Protein AF-A0A915YDK4-F1 (afdb_monomer_lite)

Structure (mmCIF, N/CA/C/O backbone):
data_AF-A0A915YDK4-F1
#
_entry.id   AF-A0A915YDK4-F1
#
loop_
_atom_site.group_PDB
_atom_site.id
_atom_site.type_symbol
_atom_site.label_atom_id
_atom_site.label_alt_id
_atom_site.label_comp_id
_atom_site.label_asym_id
_atom_site.label_entity_id
_atom_site.label_seq_id
_atom_site.pdbx_PDB_ins_code
_atom_site.Cartn_x
_atom_site.Cartn_y
_atom_site.Cartn_z
_atom_site.occupancy
_atom_site.B_iso_or_equiv
_atom_site.auth_seq_id
_atom_site.auth_comp_id
_atom_site.auth_asym_id
_atom_site.auth_atom_id
_atom_site.pdbx_PDB_model_num
ATOM 1 N N . MET A 1 1 ? 10.336 -5.669 18.346 1.00 62.88 1 MET A N 1
ATOM 2 C CA . MET A 1 1 ? 10.516 -4.337 17.715 1.00 62.88 1 MET A CA 1
ATOM 3 C C . MET A 1 1 ? 9.337 -3.957 16.816 1.00 62.88 1 MET A C 1
ATOM 5 O O . MET A 1 1 ? 8.748 -2.914 17.058 1.00 62.88 1 MET A O 1
ATOM 9 N N . GLN A 1 2 ? 8.933 -4.799 15.852 1.00 72.88 2 GLN A N 1
ATOM 10 C CA . GLN A 1 2 ? 7.773 -4.526 14.979 1.00 72.88 2 GLN A CA 1
ATOM 11 C C . GLN A 1 2 ? 6.449 -4.339 15.743 1.00 72.88 2 GLN A C 1
ATOM 13 O O . GLN A 1 2 ? 5.711 -3.407 15.449 1.00 72.88 2 GLN A O 1
ATOM 18 N N . GLN A 1 3 ? 6.191 -5.138 16.784 1.00 81.44 3 GLN A N 1
ATOM 19 C CA . GLN A 1 3 ? 4.951 -5.044 17.568 1.00 81.44 3 GLN A CA 1
ATOM 20 C C . GLN A 1 3 ? 4.758 -3.677 18.251 1.00 81.44 3 GLN A C 1
ATOM 22 O O . GLN A 1 3 ? 3.664 -3.130 18.229 1.00 81.44 3 GLN A O 1
ATOM 27 N N . ILE A 1 4 ? 5.835 -3.065 18.764 1.00 93.88 4 ILE A N 1
ATOM 28 C CA . ILE A 1 4 ? 5.785 -1.719 19.367 1.00 93.88 4 ILE A CA 1
ATOM 29 C C . ILE A 1 4 ? 5.396 -0.666 18.320 1.00 93.88 4 ILE A C 1
ATOM 31 O O . ILE A 1 4 ? 4.646 0.262 18.609 1.00 93.88 4 ILE A O 1
ATOM 35 N N . ILE A 1 5 ? 5.912 -0.795 17.095 1.00 96.06 5 ILE A N 1
ATOM 36 C CA . ILE A 1 5 ? 5.590 0.121 15.995 1.00 96.06 5 ILE A CA 1
ATOM 37 C C . ILE A 1 5 ? 4.127 -0.044 15.577 1.00 96.06 5 ILE A C 1
ATOM 39 O O . ILE A 1 5 ? 3.436 0.953 15.384 1.00 96.06 5 ILE A O 1
ATOM 43 N N . PHE A 1 6 ? 3.645 -1.280 15.470 1.00 97.25 6 PHE A N 1
ATOM 44 C CA . PHE A 1 6 ? 2.263 -1.560 15.093 1.00 97.25 6 PHE A CA 1
ATOM 45 C C . PHE A 1 6 ? 1.256 -1.035 16.118 1.00 97.25 6 PHE A C 1
ATOM 47 O O . PHE A 1 6 ? 0.270 -0.417 15.719 1.00 97.25 6 PHE A O 1
ATOM 54 N N . GLU A 1 7 ? 1.542 -1.165 17.415 1.00 97.62 7 GLU A N 1
ATOM 55 C CA . GLU A 1 7 ? 0.707 -0.559 18.459 1.00 97.62 7 GLU A CA 1
ATOM 56 C C . GLU A 1 7 ? 0.661 0.967 18.345 1.00 97.62 7 GLU A C 1
ATOM 58 O O . GLU A 1 7 ? -0.420 1.548 18.297 1.00 97.62 7 GLU A O 1
ATOM 63 N N . LYS A 1 8 ? 1.815 1.627 18.178 1.00 97.19 8 LYS A N 1
ATOM 64 C CA . LYS A 1 8 ? 1.861 3.089 17.987 1.00 97.19 8 LYS A CA 1
ATOM 65 C C . LYS A 1 8 ? 1.059 3.547 16.768 1.00 97.19 8 LYS A C 1
ATOM 67 O O . LYS A 1 8 ? 0.397 4.585 16.803 1.00 97.19 8 LYS A O 1
ATOM 72 N N . ILE A 1 9 ? 1.121 2.788 15.674 1.00 97.19 9 ILE A N 1
ATOM 73 C CA . ILE A 1 9 ? 0.335 3.070 14.470 1.00 97.19 9 ILE A CA 1
ATOM 74 C C . ILE A 1 9 ? -1.159 2.895 14.767 1.00 97.19 9 ILE A C 1
ATOM 76 O O . ILE A 1 9 ? -1.941 3.787 14.438 1.00 97.19 9 ILE A O 1
ATOM 80 N N . ARG A 1 10 ? -1.556 1.802 15.431 1.00 96.88 10 ARG A N 1
ATOM 81 C CA . ARG A 1 10 ? -2.948 1.535 15.824 1.00 96.88 10 ARG A CA 1
ATOM 82 C C . ARG A 1 10 ? -3.516 2.650 16.698 1.00 96.88 10 ARG A C 1
ATOM 84 O O . ARG A 1 10 ? -4.581 3.177 16.388 1.00 96.88 10 ARG A O 1
ATOM 91 N N . GLU A 1 11 ? -2.792 3.068 17.732 1.00 96.62 11 GLU A N 1
ATOM 92 C CA . GLU A 1 11 ? -3.189 4.180 18.605 1.00 96.62 11 GLU A CA 1
ATOM 93 C C . GLU A 1 11 ? -3.438 5.464 17.805 1.00 96.62 11 GLU A C 1
ATOM 95 O O . GLU A 1 11 ? -4.447 6.155 18.000 1.00 96.62 11 GLU A O 1
ATOM 100 N N . ARG A 1 12 ? -2.553 5.767 16.846 1.00 96.56 12 ARG A N 1
ATOM 101 C CA . ARG A 1 12 ? -2.698 6.947 15.993 1.00 96.56 12 ARG A CA 1
ATOM 102 C C . ARG A 1 12 ? -3.902 6.841 15.058 1.00 96.56 12 ARG A C 1
ATOM 104 O O . ARG A 1 12 ? -4.613 7.834 14.902 1.00 96.56 12 ARG A O 1
ATOM 111 N N . ILE A 1 13 ? -4.152 5.670 14.470 1.00 95.81 13 ILE A N 1
ATOM 112 C CA . ILE A 1 13 ? -5.331 5.412 13.627 1.00 95.81 13 ILE A CA 1
ATOM 113 C C . ILE A 1 13 ? -6.608 5.665 14.425 1.00 95.81 13 ILE A C 1
ATOM 115 O O . ILE A 1 13 ? -7.431 6.480 14.010 1.00 95.81 13 ILE A O 1
ATOM 119 N N . THR A 1 14 ? -6.739 5.033 15.592 1.00 94.62 14 THR A N 1
ATOM 120 C CA . THR A 1 14 ? -7.928 5.138 16.447 1.00 94.62 14 THR A CA 1
ATOM 121 C C . THR A 1 14 ? -8.176 6.577 16.895 1.00 94.62 14 THR A C 1
ATOM 123 O O . THR A 1 14 ? -9.315 7.045 16.893 1.00 94.62 14 THR A O 1
ATOM 126 N N . SER A 1 15 ? -7.115 7.314 17.236 1.00 95.06 15 SER A N 1
ATOM 127 C CA . SER A 1 15 ? -7.211 8.734 17.592 1.00 95.06 15 SER A CA 1
ATOM 128 C C . SER A 1 15 ? -7.765 9.581 16.438 1.00 95.06 15 SER A C 1
ATOM 130 O O . SER A 1 15 ? -8.696 10.364 16.630 1.00 95.06 15 SER A O 1
ATOM 132 N N . ILE A 1 16 ? -7.270 9.373 15.212 1.00 94.56 16 ILE A N 1
ATOM 133 C CA . ILE A 1 16 ? -7.746 10.105 14.028 1.00 94.56 16 ILE A CA 1
ATOM 134 C C . ILE A 1 16 ? -9.191 9.721 13.681 1.00 94.56 16 ILE A C 1
ATOM 136 O O . ILE A 1 16 ? -9.989 10.606 13.368 1.00 94.56 16 ILE A O 1
ATOM 140 N N . GLN A 1 17 ? -9.544 8.432 13.750 1.00 91.56 17 GLN A N 1
ATOM 141 C CA . GLN A 1 17 ? -10.908 7.957 13.486 1.00 91.56 17 GLN A CA 1
ATOM 142 C C . GLN A 1 17 ? -11.920 8.614 14.429 1.00 91.56 17 GLN A C 1
ATOM 144 O O . GLN A 1 17 ? -12.926 9.143 13.956 1.00 91.56 17 GLN A O 1
ATOM 149 N N . LYS A 1 18 ? -11.620 8.664 15.736 1.00 90.94 18 LYS A N 1
ATOM 150 C CA . LYS A 1 18 ? -12.471 9.319 16.745 1.00 90.94 18 LYS A CA 1
ATOM 151 C C . LYS A 1 18 ? -12.670 10.811 16.468 1.00 90.94 18 LYS A C 1
ATOM 153 O O . LYS A 1 18 ? -13.767 11.318 16.657 1.00 90.94 18 LYS A O 1
ATOM 158 N N . GLN A 1 19 ? -11.632 11.509 16.003 1.00 93.62 19 GLN A N 1
ATOM 159 C CA . GLN A 1 19 ? -11.705 12.948 15.723 1.00 93.62 19 GLN A CA 1
ATOM 160 C C . GLN A 1 19 ? -12.469 13.277 14.438 1.00 93.62 19 GLN A C 1
ATOM 162 O O . GLN A 1 19 ? -13.192 14.267 14.385 1.00 93.62 19 GLN A O 1
ATOM 167 N N . LYS A 1 20 ? -12.272 12.490 13.374 1.00 88.50 20 LYS A N 1
ATOM 168 C CA . LYS A 1 20 ? -12.810 12.808 12.041 1.00 88.50 20 LYS A CA 1
ATOM 169 C C . LYS A 1 20 ? -14.119 12.097 11.714 1.00 88.50 20 LYS A C 1
ATOM 171 O O . LYS A 1 20 ? -14.726 12.442 10.703 1.00 88.50 20 LYS A O 1
ATOM 176 N N . ASN A 1 21 ? -14.515 11.110 12.520 1.00 85.62 21 ASN A N 1
ATOM 177 C CA . ASN A 1 21 ? -15.661 10.229 12.290 1.00 85.62 21 ASN A CA 1
ATOM 178 C C . ASN A 1 21 ? -15.706 9.658 10.855 1.00 85.62 21 ASN A C 1
ATOM 180 O O . ASN A 1 21 ? -16.744 9.646 10.196 1.00 85.62 21 ASN A O 1
ATOM 184 N N . LYS A 1 22 ? -14.538 9.271 10.327 1.00 83.38 22 LYS A N 1
ATOM 185 C CA . LYS A 1 22 ? -14.347 8.754 8.962 1.00 83.38 22 LYS A CA 1
ATOM 186 C C . LYS A 1 22 ? -13.254 7.690 8.946 1.00 83.38 22 LYS A C 1
ATOM 188 O O . LYS A 1 22 ? -12.365 7.691 9.799 1.00 83.38 22 LYS A O 1
ATOM 193 N N . ALA A 1 23 ? -13.288 6.822 7.934 1.00 87.69 23 ALA A N 1
ATOM 194 C CA . ALA A 1 23 ? -12.214 5.870 7.677 1.00 87.69 23 ALA A CA 1
ATOM 195 C C . ALA A 1 23 ? -10.865 6.590 7.485 1.00 87.69 23 ALA A C 1
ATOM 197 O O . ALA A 1 23 ? -10.785 7.640 6.840 1.00 87.69 23 ALA A O 1
ATOM 198 N N . VAL A 1 24 ? -9.796 6.010 8.035 1.00 92.56 24 VAL A N 1
ATOM 199 C CA . VAL A 1 24 ? -8.428 6.521 7.892 1.00 92.56 24 VAL A CA 1
ATOM 200 C C . VAL A 1 24 ? -7.752 5.798 6.739 1.00 92.56 24 VAL A C 1
ATOM 202 O O . VAL A 1 24 ? -7.785 4.574 6.660 1.00 92.56 24 VAL A O 1
ATOM 205 N N . ARG A 1 25 ? -7.118 6.565 5.851 1.00 92.12 25 ARG A N 1
ATOM 206 C CA . ARG A 1 25 ? -6.279 6.043 4.771 1.00 92.12 25 ARG A CA 1
ATOM 207 C C . ARG A 1 25 ? -4.822 6.272 5.113 1.00 92.12 25 ARG A C 1
ATOM 209 O O . ARG A 1 25 ? -4.460 7.353 5.573 1.00 92.12 25 ARG A O 1
ATOM 216 N N . ILE A 1 26 ? -4.003 5.258 4.871 1.00 93.62 26 ILE A N 1
ATOM 217 C CA . ILE A 1 26 ? -2.585 5.261 5.217 1.00 93.62 26 ILE A CA 1
ATOM 218 C C . ILE A 1 26 ? -1.806 4.871 3.970 1.00 93.62 26 ILE A C 1
ATOM 220 O O . ILE A 1 26 ? -2.055 3.815 3.395 1.00 93.62 26 ILE A O 1
ATOM 224 N N . ALA A 1 27 ? -0.870 5.723 3.563 1.00 94.81 27 ALA A N 1
ATOM 225 C 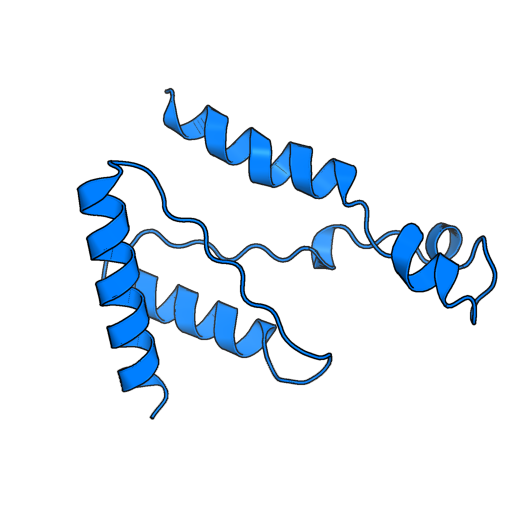CA . ALA A 1 27 ? 0.088 5.405 2.515 1.00 94.81 27 ALA A CA 1
ATOM 226 C C . ALA A 1 27 ? 1.384 4.890 3.152 1.00 94.81 27 ALA A C 1
ATOM 228 O O . ALA A 1 27 ? 1.911 5.509 4.077 1.00 94.81 27 ALA A O 1
ATOM 229 N N . ILE A 1 28 ? 1.901 3.770 2.648 1.00 94.94 28 ILE A N 1
ATOM 230 C CA . ILE A 1 28 ? 3.182 3.189 3.066 1.00 94.94 28 ILE A CA 1
ATOM 231 C C . ILE A 1 28 ? 4.143 3.334 1.888 1.00 94.94 28 ILE A C 1
ATOM 233 O O . ILE A 1 28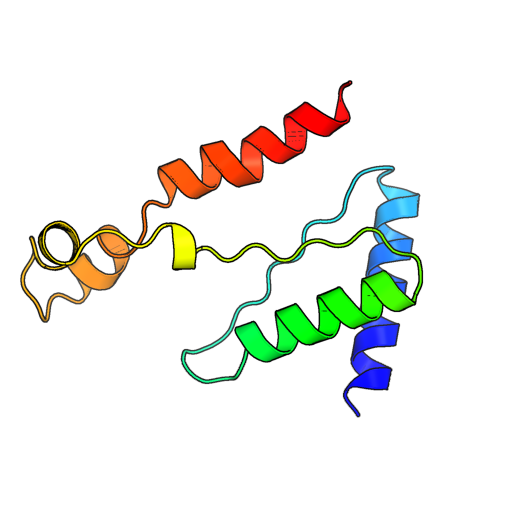 ? 4.020 2.631 0.889 1.00 94.94 28 ILE A O 1
ATOM 237 N N . ASN A 1 29 ? 5.082 4.274 1.999 1.00 93.12 29 ASN A N 1
ATOM 238 C CA . ASN A 1 29 ? 6.027 4.614 0.937 1.00 93.12 29 ASN A CA 1
ATOM 239 C C . ASN A 1 29 ? 7.482 4.340 1.353 1.00 93.12 29 ASN A C 1
ATOM 241 O O . ASN A 1 29 ? 7.793 4.214 2.534 1.00 93.12 29 ASN A O 1
ATOM 245 N N . GLY A 1 30 ? 8.377 4.250 0.371 1.00 91.75 30 GLY A N 1
ATOM 246 C CA . GLY A 1 30 ? 9.788 3.909 0.548 1.00 91.75 30 GLY A CA 1
ATOM 247 C C . GLY A 1 30 ? 10.417 3.382 -0.744 1.00 91.75 30 GLY A C 1
ATOM 248 O O . GLY A 1 30 ? 9.721 3.104 -1.722 1.00 91.75 30 GLY A O 1
ATOM 249 N N . VAL A 1 31 ? 11.736 3.211 -0.742 1.00 91.06 31 VAL A N 1
ATOM 250 C CA . VAL A 1 31 ? 12.501 2.749 -1.914 1.00 91.06 31 VAL A CA 1
ATOM 251 C C . VAL A 1 31 ? 12.141 1.316 -2.329 1.00 91.06 31 VAL A C 1
ATOM 253 O O . VAL A 1 31 ? 11.536 0.555 -1.564 1.00 91.06 31 VAL A O 1
ATOM 256 N N . GLU A 1 32 ? 12.440 0.944 -3.573 1.00 87.19 32 GLU A N 1
ATOM 257 C CA . GLU A 1 32 ? 12.215 -0.417 -4.073 1.00 87.19 32 GLU A CA 1
ATOM 258 C C . GLU A 1 32 ? 13.007 -1.447 -3.247 1.00 87.19 32 GLU A C 1
ATOM 260 O O . GLU A 1 32 ? 14.082 -1.154 -2.730 1.00 87.19 32 GL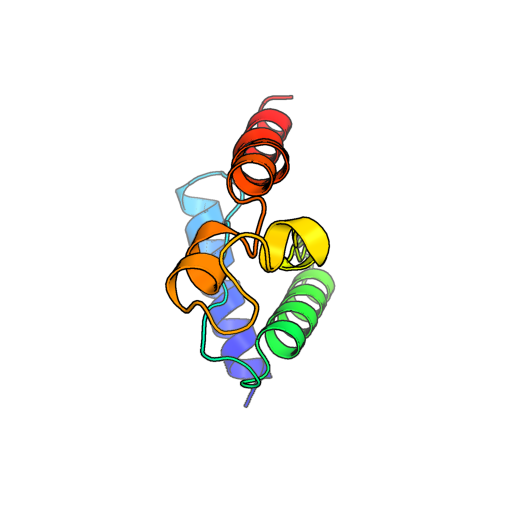U A O 1
ATOM 265 N N . GLY A 1 33 ? 12.432 -2.633 -3.029 1.00 89.94 33 GLY A N 1
ATOM 266 C CA . GLY A 1 33 ? 13.077 -3.704 -2.258 1.00 89.94 33 GLY A CA 1
ATOM 267 C C . GLY A 1 33 ? 13.126 -3.524 -0.731 1.00 89.94 33 GLY A C 1
ATOM 268 O O . GLY A 1 33 ? 13.456 -4.476 -0.034 1.00 89.94 33 GLY A O 1
ATOM 269 N N . VAL A 1 34 ? 12.725 -2.375 -0.167 1.00 93.62 34 VAL A N 1
ATOM 270 C CA . VAL A 1 34 ? 12.809 -2.122 1.295 1.00 93.62 34 VAL A CA 1
ATOM 271 C C . VAL A 1 34 ? 11.782 -2.894 2.147 1.00 93.62 34 VAL A C 1
ATOM 273 O O . VAL A 1 34 ? 11.765 -2.777 3.368 1.00 93.62 34 VAL A O 1
ATOM 276 N N . GLY A 1 35 ? 10.891 -3.674 1.523 1.00 94.25 35 GLY A N 1
ATOM 277 C CA . GLY A 1 35 ? 9.909 -4.504 2.236 1.00 94.25 35 GLY A CA 1
ATOM 278 C C . GLY A 1 35 ? 8.572 -3.824 2.565 1.00 94.25 35 GLY A C 1
ATOM 279 O O . GLY A 1 35 ? 7.871 -4.274 3.469 1.00 94.25 35 GLY A O 1
ATOM 280 N N . LYS A 1 36 ? 8.179 -2.770 1.832 1.00 95.19 36 LYS A N 1
ATOM 281 C CA . LYS A 1 36 ? 6.890 -2.063 2.022 1.00 95.19 36 LYS A CA 1
ATOM 282 C C . LYS A 1 36 ? 5.686 -2.997 1.979 1.00 95.19 36 LYS A C 1
ATOM 284 O O . LYS A 1 36 ? 4.829 -2.917 2.850 1.00 95.19 36 LYS A O 1
ATOM 289 N N . THR A 1 37 ? 5.644 -3.885 0.987 1.00 93.81 37 THR A N 1
ATOM 290 C CA . THR A 1 37 ? 4.548 -4.843 0.796 1.00 93.81 37 THR A CA 1
ATOM 291 C C . THR A 1 37 ? 4.447 -5.787 1.989 1.00 93.81 37 THR A C 1
ATOM 293 O O . THR A 1 37 ? 3.370 -5.954 2.554 1.00 93.81 37 THR A O 1
ATOM 296 N N . THR A 1 38 ? 5.582 -6.325 2.443 1.00 95.56 38 THR A N 1
ATOM 297 C CA . THR A 1 38 ? 5.659 -7.168 3.644 1.00 95.56 38 THR A CA 1
ATOM 298 C C . THR A 1 38 ? 5.161 -6.419 4.879 1.00 95.56 38 THR A C 1
ATOM 300 O O . THR A 1 38 ? 4.336 -6.939 5.626 1.00 95.56 38 THR A O 1
ATOM 303 N N . PHE A 1 39 ? 5.617 -5.178 5.076 1.00 96.19 39 PHE A N 1
ATOM 304 C CA . PHE A 1 39 ? 5.196 -4.340 6.197 1.00 96.19 39 PHE A CA 1
ATOM 305 C C . PHE A 1 39 ? 3.691 -4.037 6.156 1.00 96.19 39 PHE A C 1
ATOM 307 O O . PHE A 1 39 ? 3.019 -4.148 7.178 1.00 96.19 39 PHE A O 1
ATOM 314 N N . ALA A 1 40 ? 3.150 -3.688 4.987 1.00 96.62 40 ALA A N 1
ATOM 315 C CA . ALA A 1 40 ? 1.744 -3.342 4.812 1.00 96.62 40 ALA A CA 1
ATOM 316 C C . ALA A 1 40 ? 0.813 -4.532 5.078 1.00 96.62 40 ALA A C 1
ATOM 318 O O . ALA A 1 40 ? -0.196 -4.377 5.765 1.00 96.62 40 ALA A O 1
ATOM 319 N N . ILE A 1 41 ? 1.177 -5.724 4.593 1.00 96.94 41 ILE A N 1
ATOM 320 C CA . ILE A 1 41 ? 0.432 -6.962 4.851 1.00 96.94 41 ILE A CA 1
ATOM 321 C C . ILE A 1 41 ? 0.453 -7.294 6.346 1.00 96.94 41 ILE A C 1
ATOM 323 O O . ILE A 1 41 ? -0.606 -7.512 6.933 1.00 96.94 41 ILE A O 1
ATOM 327 N N . ALA A 1 42 ? 1.632 -7.270 6.974 1.00 97.44 42 ALA A N 1
ATOM 328 C CA . ALA A 1 42 ? 1.775 -7.580 8.395 1.00 97.44 42 ALA A CA 1
ATOM 329 C C . ALA A 1 42 ? 1.014 -6.583 9.286 1.00 97.44 42 ALA A C 1
ATOM 331 O O . ALA A 1 42 ? 0.335 -6.989 10.228 1.00 97.44 42 ALA A O 1
ATOM 332 N N . LEU A 1 43 ? 1.066 -5.286 8.965 1.00 97.56 43 LEU A N 1
ATOM 333 C CA . LEU A 1 43 ? 0.290 -4.267 9.669 1.00 97.56 43 LEU A CA 1
ATOM 334 C C . LEU A 1 43 ? -1.217 -4.491 9.484 1.00 97.56 43 LEU A C 1
ATOM 336 O O . LEU A 1 43 ? -1.963 -4.395 10.450 1.00 97.56 43 LEU A O 1
ATOM 340 N N . CYS A 1 44 ? -1.675 -4.807 8.269 1.00 97.75 44 CYS A N 1
ATOM 341 C CA . CYS A 1 44 ? -3.090 -5.074 8.005 1.00 97.75 44 CYS A CA 1
ATOM 342 C C . CYS A 1 44 ? -3.601 -6.266 8.827 1.00 97.75 44 CYS A C 1
ATOM 344 O O . CYS A 1 44 ? -4.635 -6.151 9.482 1.00 97.75 44 CYS A O 1
ATOM 346 N N . GLN A 1 45 ? -2.853 -7.373 8.845 1.00 97.81 45 GLN A N 1
ATOM 347 C CA . GLN A 1 45 ? -3.175 -8.556 9.650 1.00 97.81 45 GLN A CA 1
ATOM 348 C C . GLN A 1 45 ? -3.213 -8.229 11.145 1.00 97.81 45 GLN A C 1
ATOM 350 O O . GLN A 1 45 ? -4.147 -8.619 11.840 1.00 97.81 45 GLN A O 1
ATOM 355 N N . PHE A 1 46 ? -2.233 -7.463 11.627 1.00 97.69 46 PHE A N 1
ATOM 356 C CA . PHE A 1 46 ? -2.190 -7.013 13.014 1.00 97.69 46 PHE A CA 1
ATOM 357 C C . PHE A 1 46 ? -3.396 -6.136 13.385 1.00 97.69 46 PHE A C 1
ATOM 359 O O . PHE A 1 46 ? -3.962 -6.285 14.464 1.00 97.69 46 PHE A O 1
ATOM 366 N N . LEU A 1 47 ? -3.812 -5.211 12.517 1.00 97.19 47 LEU A N 1
ATOM 367 C CA . LEU A 1 47 ? -4.984 -4.370 12.778 1.00 97.19 47 LEU A CA 1
ATOM 368 C C . LEU A 1 47 ? -6.265 -5.213 12.834 1.00 97.19 47 LEU A C 1
ATOM 370 O O . LEU A 1 47 ? -7.061 -5.040 13.753 1.00 97.19 47 LEU A O 1
ATOM 374 N N . GLN A 1 48 ? -6.418 -6.169 11.913 1.00 97.50 48 GLN A N 1
ATOM 375 C CA . GLN A 1 48 ? -7.554 -7.094 11.882 1.00 97.50 48 GLN A CA 1
ATOM 376 C C . GLN A 1 48 ? -7.613 -7.983 13.130 1.00 97.50 48 GLN A C 1
ATOM 378 O O . GLN A 1 48 ? -8.681 -8.141 13.715 1.00 97.50 48 GLN A O 1
ATOM 383 N N . SER A 1 49 ? -6.473 -8.509 13.593 1.00 97.25 49 SER A N 1
ATOM 384 C CA . SER A 1 49 ? -6.412 -9.310 14.825 1.00 97.25 49 SER A CA 1
ATOM 385 C C . SER A 1 49 ? -6.707 -8.503 16.093 1.00 97.25 49 SER A C 1
ATOM 387 O O . SER A 1 49 ? -6.920 -9.088 17.148 1.00 97.25 49 SER A O 1
ATOM 389 N N . ASN A 1 50 ? -6.687 -7.171 16.002 1.00 96.06 50 ASN A N 1
ATOM 390 C CA . ASN A 1 50 ? -7.006 -6.237 17.080 1.00 96.06 50 ASN A CA 1
ATOM 391 C C . ASN A 1 50 ? -8.351 -5.528 16.844 1.00 96.06 50 ASN A C 1
ATOM 393 O O . ASN A 1 50 ? -8.530 -4.397 17.294 1.00 96.06 50 ASN A O 1
ATOM 397 N N . GLU A 1 51 ? -9.272 -6.181 16.127 1.00 95.06 51 GLU A N 1
ATOM 398 C CA . GLU A 1 51 ? -10.664 -5.750 15.915 1.00 95.06 51 GLU A CA 1
ATOM 399 C C . GLU A 1 51 ? -10.831 -4.451 15.100 1.00 95.06 51 GLU A C 1
ATOM 401 O O . GLU A 1 51 ? -11.896 -3.833 15.108 1.00 95.06 51 GLU A O 1
ATOM 406 N N . LEU A 1 52 ? -9.808 -4.029 14.344 1.00 94.69 52 LEU A N 1
ATOM 407 C CA . LEU A 1 52 ? -9.940 -2.940 13.373 1.00 94.69 52 LEU A CA 1
ATOM 408 C C . LEU A 1 52 ? -10.202 -3.494 11.967 1.00 94.69 52 LEU A C 1
ATOM 410 O O . LEU A 1 52 ? -9.406 -4.256 11.419 1.00 94.69 52 LEU A O 1
ATOM 414 N N . ASN A 1 53 ? -11.271 -3.013 11.328 1.00 93.81 53 ASN A N 1
ATOM 415 C CA . ASN A 1 53 ? -11.541 -3.273 9.913 1.00 93.81 53 ASN A CA 1
ATOM 416 C C . ASN A 1 53 ? -10.498 -2.566 9.034 1.00 93.81 53 ASN A C 1
ATOM 418 O O . ASN A 1 53 ? -10.594 -1.364 8.776 1.00 93.81 53 ASN A O 1
ATOM 422 N N . ALA A 1 54 ? -9.499 -3.322 8.578 1.00 95.75 54 ALA A N 1
ATOM 423 C CA . ALA A 1 54 ? -8.411 -2.842 7.735 1.00 95.75 54 ALA A CA 1
ATOM 424 C C . ALA A 1 54 ? -8.334 -3.633 6.424 1.00 95.75 54 ALA A C 1
ATOM 426 O O . ALA A 1 54 ? -8.563 -4.842 6.401 1.00 95.75 54 ALA A O 1
ATOM 427 N N . PHE A 1 55 ? -7.971 -2.943 5.343 1.00 94.50 55 PHE A N 1
ATOM 428 C CA . PHE A 1 55 ? -7.749 -3.524 4.021 1.00 94.50 55 PHE A CA 1
ATOM 429 C C . PHE A 1 55 ? -6.434 -2.999 3.453 1.00 94.50 55 PHE A C 1
ATOM 431 O O . PHE A 1 55 ? -6.143 -1.805 3.547 1.00 94.50 55 PHE A O 1
ATOM 438 N N . HIS A 1 56 ? -5.657 -3.887 2.838 1.00 94.94 56 HIS A N 1
ATOM 439 C CA . HIS A 1 56 ? -4.460 -3.526 2.091 1.00 94.94 56 HIS A CA 1
ATOM 440 C C . HIS A 1 56 ? -4.783 -3.463 0.597 1.00 94.94 56 HIS A C 1
ATOM 442 O O . HIS A 1 56 ? -5.328 -4.410 0.035 1.00 94.94 56 HIS A O 1
ATOM 448 N N . ILE A 1 57 ? -4.424 -2.351 -0.043 1.00 93.94 57 ILE A N 1
ATOM 449 C CA . ILE A 1 57 ? -4.563 -2.139 -1.485 1.00 93.94 57 ILE A CA 1
ATOM 450 C C . ILE A 1 57 ? -3.209 -1.647 -2.003 1.00 93.94 57 ILE A C 1
ATOM 452 O O . ILE A 1 57 ? -2.643 -0.721 -1.423 1.00 93.94 57 ILE A O 1
ATOM 456 N N . SER A 1 58 ? -2.707 -2.250 -3.086 1.00 93.38 58 SER A N 1
ATOM 457 C CA . SER A 1 58 ? -1.468 -1.828 -3.755 1.00 93.38 58 SER A CA 1
ATOM 458 C C . SER A 1 58 ? -1.758 -1.239 -5.134 1.00 93.38 58 SER A C 1
ATOM 460 O O . SER A 1 58 ? -2.612 -1.745 -5.866 1.00 93.38 58 SER A O 1
ATOM 462 N N . ILE A 1 59 ? -0.999 -0.204 -5.507 1.00 92.69 59 ILE A N 1
ATOM 463 C CA . ILE A 1 59 ? -1.000 0.353 -6.865 1.00 92.69 59 ILE A CA 1
ATOM 464 C C . ILE A 1 59 ? -0.398 -0.624 -7.887 1.00 92.69 59 ILE A C 1
ATOM 466 O O . ILE A 1 59 ? -0.669 -0.502 -9.077 1.00 92.69 59 ILE A O 1
ATOM 470 N N . ASP A 1 60 ? 0.331 -1.651 -7.436 1.00 91.00 60 ASP A N 1
ATOM 471 C CA . ASP A 1 60 ? 0.946 -2.657 -8.312 1.00 91.00 60 ASP A CA 1
ATOM 472 C C . ASP A 1 60 ? -0.087 -3.400 -9.178 1.00 91.00 60 ASP A C 1
ATOM 474 O O . ASP A 1 60 ? 0.223 -3.842 -10.282 1.00 91.00 60 ASP A O 1
ATOM 478 N N . GLY A 1 61 ? -1.343 -3.499 -8.721 1.00 92.31 61 GLY A N 1
ATOM 479 C CA . GLY A 1 61 ? -2.447 -4.067 -9.506 1.00 92.31 61 GLY A CA 1
ATOM 480 C C . GLY A 1 61 ? -2.887 -3.204 -10.697 1.00 92.31 61 GLY A C 1
ATOM 481 O O . GLY A 1 61 ? -3.613 -3.679 -11.563 1.00 92.31 61 GLY A O 1
ATOM 482 N N . PHE A 1 62 ? -2.433 -1.952 -10.760 1.00 95.31 62 PHE A N 1
ATOM 483 C CA . PHE A 1 62 ? -2.740 -0.976 -11.808 1.00 95.31 62 PHE A CA 1
ATOM 484 C C . PHE A 1 62 ? -1.567 -0.802 -12.780 1.00 95.31 62 PHE A C 1
ATOM 486 O O . PHE A 1 62 ? -1.504 0.177 -13.523 1.00 95.31 62 PHE A O 1
ATOM 493 N N . HIS A 1 63 ? -0.617 -1.738 -12.775 1.00 95.94 63 HIS A N 1
ATOM 494 C CA . HIS A 1 63 ? 0.539 -1.705 -13.656 1.00 95.94 63 HIS A CA 1
ATOM 495 C C . HIS A 1 63 ? 0.103 -1.916 -15.113 1.00 95.94 63 HIS A C 1
ATOM 497 O O . HIS A 1 63 ? -0.577 -2.891 -15.445 1.00 95.94 63 HIS A O 1
ATOM 503 N N . PHE A 1 64 ? 0.515 -1.019 -16.007 1.00 96.25 64 PHE A N 1
ATOM 504 C CA . PHE A 1 64 ? 0.269 -1.199 -17.429 1.00 96.25 64 PHE A CA 1
ATOM 505 C C . PHE A 1 64 ? 1.022 -2.415 -17.994 1.00 96.25 64 PHE A C 1
ATOM 507 O O . PHE A 1 64 ? 2.089 -2.825 -17.515 1.00 96.25 64 PHE A O 1
ATOM 514 N N . ASN A 1 65 ? 0.474 -2.989 -19.069 1.00 95.75 65 ASN A N 1
ATOM 515 C CA . ASN A 1 65 ? 1.128 -4.081 -19.783 1.00 95.75 65 ASN A CA 1
ATOM 516 C C . ASN A 1 65 ? 2.477 -3.631 -20.383 1.00 95.75 65 ASN A C 1
ATOM 518 O O . ASN A 1 65 ? 2.736 -2.445 -20.580 1.00 95.75 65 ASN A O 1
ATOM 522 N N . LYS A 1 66 ? 3.357 -4.589 -20.701 1.00 95.19 66 LYS A N 1
ATOM 523 C CA . LYS A 1 66 ? 4.714 -4.289 -21.199 1.00 95.19 66 LYS A CA 1
ATOM 524 C C . LYS A 1 66 ? 4.729 -3.409 -22.455 1.00 95.19 66 LYS A C 1
ATOM 526 O O . LYS A 1 66 ? 5.643 -2.606 -22.592 1.00 95.19 66 LYS A O 1
ATOM 531 N N . ALA A 1 67 ? 3.754 -3.570 -23.354 1.00 96.50 67 ALA A N 1
ATOM 532 C CA . ALA A 1 67 ? 3.698 -2.802 -24.595 1.00 96.50 67 ALA A CA 1
ATOM 533 C C . ALA A 1 67 ? 3.515 -1.304 -24.314 1.00 96.50 67 ALA A C 1
ATOM 535 O O . ALA A 1 67 ? 4.252 -0.492 -24.861 1.00 96.50 67 ALA A O 1
ATOM 536 N N . HIS A 1 68 ? 2.606 -0.956 -23.401 1.00 96.31 68 HIS A N 1
ATOM 537 C CA . HIS A 1 68 ? 2.389 0.429 -22.992 1.00 96.31 68 HIS A CA 1
ATOM 538 C C . HIS A 1 68 ? 3.596 0.989 -22.229 1.00 96.31 68 HIS A C 1
ATOM 540 O O . HIS A 1 68 ? 4.107 2.045 -22.575 1.00 96.31 68 HIS A O 1
ATOM 546 N N . ARG A 1 69 ? 4.141 0.235 -21.264 1.00 96.06 69 ARG A N 1
ATOM 547 C CA . ARG A 1 69 ? 5.280 0.694 -20.441 1.00 96.06 69 ARG A CA 1
ATOM 548 C C . ARG A 1 69 ? 6.528 1.065 -21.219 1.00 96.06 69 ARG A C 1
ATOM 550 O O . ARG A 1 69 ? 7.327 1.873 -20.764 1.00 96.06 69 ARG A O 1
ATOM 557 N N . TYR A 1 70 ? 6.751 0.395 -22.342 1.00 96.12 70 TYR A N 1
ATOM 558 C CA . TYR A 1 70 ? 7.960 0.565 -23.137 1.00 96.12 70 TYR A CA 1
ATOM 559 C C . TYR A 1 70 ? 7.719 1.384 -24.403 1.00 96.12 70 TYR A C 1
ATOM 561 O O . TYR A 1 70 ? 8.602 1.422 -25.260 1.00 96.12 70 TYR A O 1
ATOM 569 N N . GLN A 1 71 ? 6.575 2.071 -24.513 1.00 96.56 71 GLN A N 1
ATOM 570 C CA . GLN A 1 71 ? 6.248 2.906 -25.672 1.00 96.56 71 GLN A CA 1
ATOM 571 C C . GLN A 1 71 ? 7.246 4.057 -25.870 1.00 96.56 71 GLN A C 1
ATOM 573 O O . GLN A 1 71 ? 7.562 4.411 -27.001 1.00 96.56 71 GLN A O 1
ATOM 578 N N . GLN A 1 72 ? 7.819 4.577 -24.779 1.00 96.88 72 GLN A N 1
ATOM 579 C CA . GLN A 1 72 ? 8.886 5.585 -24.806 1.00 96.88 72 GLN A CA 1
ATOM 580 C C . GLN A 1 72 ? 10.304 4.976 -24.869 1.00 96.88 72 GLN A C 1
ATOM 582 O O . GLN A 1 72 ? 11.295 5.690 -24.735 1.00 96.88 72 GLN A O 1
ATOM 587 N N . GLY A 1 73 ? 10.421 3.659 -25.061 1.00 96.31 73 GLY A N 1
ATOM 588 C CA . GLY A 1 73 ? 11.676 2.908 -25.039 1.00 96.31 73 GLY A CA 1
ATOM 589 C C . GLY A 1 73 ? 11.960 2.254 -23.683 1.00 96.31 73 GLY A C 1
ATOM 590 O O . GLY A 1 73 ? 11.719 2.824 -22.621 1.00 96.31 73 GLY A O 1
ATOM 591 N N . ARG A 1 74 ? 12.527 1.039 -23.713 1.00 94.31 74 ARG A N 1
ATOM 592 C CA . ARG A 1 74 ? 12.724 0.184 -22.524 1.00 94.31 74 ARG A CA 1
ATOM 593 C C . ARG A 1 74 ? 13.534 0.834 -21.394 1.00 94.31 74 ARG A C 1
ATOM 595 O O . ARG A 1 74 ? 13.322 0.497 -20.236 1.00 94.31 74 ARG A O 1
ATOM 602 N N . ASN A 1 75 ? 14.448 1.739 -21.738 1.00 96.19 75 ASN A N 1
ATOM 603 C CA . ASN A 1 75 ? 15.349 2.403 -20.793 1.00 96.19 75 ASN A CA 1
ATOM 604 C C . ASN A 1 75 ? 14.954 3.870 -20.525 1.00 96.19 75 ASN A C 1
ATOM 606 O O . ASN A 1 75 ? 15.760 4.631 -19.995 1.00 96.19 75 ASN A O 1
ATOM 610 N N . SER A 1 76 ? 13.750 4.298 -20.924 1.00 96.81 76 SER A N 1
ATOM 611 C CA . SER A 1 76 ? 13.293 5.673 -20.715 1.00 96.81 76 SER A CA 1
ATOM 612 C C . SER A 1 76 ? 12.938 5.916 -19.252 1.00 96.81 76 SER A C 1
ATOM 614 O O . SER A 1 76 ? 11.968 5.362 -18.737 1.00 96.81 76 SER A O 1
ATOM 616 N N . ALA A 1 77 ? 13.695 6.796 -18.592 1.00 95.38 77 ALA A N 1
ATOM 617 C CA . ALA A 1 77 ? 13.359 7.259 -17.248 1.00 95.38 77 ALA A CA 1
ATOM 618 C C . ALA A 1 77 ? 11.994 7.966 -17.228 1.00 95.38 77 ALA A C 1
ATOM 620 O O . ALA A 1 77 ? 11.204 7.744 -16.319 1.00 95.38 77 ALA A O 1
ATOM 621 N N . LYS A 1 78 ? 11.685 8.759 -18.263 1.00 96.00 78 LYS A N 1
ATOM 622 C CA . LYS A 1 78 ? 10.383 9.421 -18.409 1.00 96.00 78 LYS A CA 1
ATOM 623 C C . LYS A 1 78 ? 9.245 8.400 -18.517 1.00 96.00 78 LYS A C 1
ATOM 625 O O . LYS A 1 78 ? 8.280 8.496 -17.769 1.00 96.00 78 LYS A O 1
ATOM 630 N N . GLY A 1 79 ? 9.419 7.373 -19.354 1.00 95.19 79 GLY A N 1
ATOM 631 C CA . GLY A 1 79 ? 8.447 6.285 -19.496 1.00 95.19 79 GLY A CA 1
ATOM 632 C C . GLY A 1 79 ? 8.244 5.490 -18.203 1.00 95.19 79 GLY A C 1
ATOM 633 O O . GLY A 1 79 ? 7.128 5.090 -17.894 1.00 95.19 79 GLY A O 1
ATOM 634 N N . TYR A 1 80 ? 9.284 5.325 -17.378 1.00 92.38 80 TYR A N 1
ATOM 635 C CA . TYR A 1 80 ? 9.117 4.717 -16.055 1.00 92.38 80 TYR A CA 1
ATOM 636 C C . TYR A 1 80 ? 8.149 5.511 -15.163 1.00 92.38 80 TYR A C 1
ATOM 638 O O . TYR A 1 80 ? 7.334 4.899 -14.475 1.00 92.38 80 TYR A O 1
ATOM 646 N N . TYR A 1 81 ? 8.205 6.844 -15.181 1.00 92.19 81 TYR A N 1
ATOM 647 C CA . TYR A 1 81 ? 7.303 7.677 -14.382 1.00 92.19 81 TYR A CA 1
ATOM 648 C C . TYR A 1 81 ? 5.903 7.791 -14.990 1.00 92.19 81 TYR A C 1
ATOM 650 O O . TYR A 1 81 ? 4.924 7.685 -14.263 1.00 92.19 81 TYR A O 1
ATOM 658 N N . GLU A 1 82 ? 5.799 7.996 -16.301 1.00 94.56 82 GLU A N 1
ATOM 659 C CA . GLU A 1 82 ? 4.519 8.304 -16.950 1.00 94.56 82 GLU A CA 1
ATOM 660 C C . GLU A 1 82 ? 3.723 7.059 -17.360 1.00 94.56 82 GLU A C 1
ATOM 662 O O . GLU A 1 82 ? 2.495 7.083 -17.332 1.00 94.56 82 GLU A O 1
ATOM 667 N N . ASP A 1 83 ? 4.404 5.962 -17.708 1.00 95.69 83 ASP A N 1
ATOM 668 C CA . ASP A 1 83 ? 3.776 4.810 -18.366 1.00 95.69 83 ASP A CA 1
ATOM 669 C C . ASP A 1 83 ? 3.754 3.550 -17.494 1.00 95.69 83 ASP A C 1
ATOM 671 O O . ASP A 1 83 ? 3.268 2.510 -17.939 1.00 95.69 83 ASP A O 1
ATOM 675 N N . SER A 1 84 ? 4.288 3.581 -16.266 1.00 95.31 84 SER A N 1
ATOM 676 C CA . SER A 1 84 ? 4.296 2.388 -15.406 1.00 95.31 84 SER A CA 1
ATOM 677 C C . SER A 1 84 ? 2.902 2.043 -14.896 1.00 95.31 84 SER A C 1
ATOM 679 O O . SER A 1 84 ? 2.473 0.895 -15.035 1.00 95.31 84 SER A O 1
ATOM 681 N N . TYR A 1 85 ? 2.177 3.006 -14.333 1.00 96.44 85 TYR A N 1
ATOM 682 C CA . TYR A 1 85 ? 0.923 2.748 -13.627 1.00 96.44 85 TYR A CA 1
ATOM 683 C C . TYR A 1 85 ? -0.232 3.545 -14.210 1.00 96.44 85 TYR A C 1
ATOM 685 O O . TYR A 1 85 ? -0.098 4.717 -14.547 1.00 96.44 85 TYR A O 1
ATOM 693 N N . ASN A 1 86 ? -1.407 2.921 -14.247 1.00 96.81 86 ASN A N 1
ATOM 694 C CA . ASN A 1 86 ? -2.653 3.617 -14.514 1.00 96.81 86 ASN A CA 1
ATOM 695 C C . ASN A 1 86 ? -3.118 4.353 -13.250 1.00 96.81 86 ASN A C 1
ATOM 697 O O . ASN A 1 86 ? -4.036 3.920 -12.548 1.00 96.81 86 ASN A O 1
ATOM 701 N N . GLU A 1 87 ? -2.456 5.467 -12.943 1.00 95.25 87 GLU A N 1
ATOM 702 C CA . GLU A 1 87 ? -2.753 6.277 -11.759 1.00 95.25 87 GLU A CA 1
ATOM 703 C C . GLU A 1 87 ? -4.176 6.842 -11.794 1.00 95.25 87 GLU A C 1
ATOM 705 O O . GLU A 1 87 ? -4.853 6.885 -10.767 1.00 95.25 87 GLU A O 1
ATOM 710 N N . VAL A 1 88 ? -4.672 7.199 -12.984 1.00 95.81 88 VAL A N 1
ATOM 711 C CA . VAL A 1 88 ? -6.045 7.688 -13.175 1.00 95.81 88 VAL A CA 1
ATOM 712 C C . VAL A 1 88 ? -7.061 6.631 -12.738 1.00 95.81 88 VAL A C 1
ATOM 714 O O . VAL A 1 88 ? -7.982 6.940 -11.978 1.00 95.81 88 VAL A O 1
ATOM 717 N N . ALA A 1 89 ? -6.883 5.374 -13.157 1.00 96.19 89 ALA A N 1
ATOM 718 C CA . ALA A 1 89 ? -7.744 4.281 -12.714 1.00 96.19 89 ALA A CA 1
ATOM 719 C C . ALA A 1 89 ? -7.609 4.024 -11.207 1.00 96.19 89 ALA A C 1
ATOM 721 O O . ALA A 1 89 ? -8.622 3.836 -10.541 1.00 96.19 89 ALA A O 1
ATOM 722 N N . PHE A 1 90 ? -6.401 4.085 -10.638 1.00 96.25 90 PHE A N 1
ATOM 723 C CA . PHE A 1 90 ? -6.222 3.934 -9.189 1.00 96.25 90 PHE A CA 1
ATOM 724 C C . PHE A 1 90 ? -6.970 5.023 -8.401 1.00 96.25 90 PHE A C 1
ATOM 726 O O . PHE A 1 90 ? -7.677 4.734 -7.434 1.00 96.25 90 PHE A O 1
ATOM 733 N N . VAL A 1 91 ? -6.883 6.284 -8.835 1.00 95.12 91 VAL A N 1
ATOM 734 C CA . VAL A 1 91 ? -7.619 7.396 -8.217 1.00 95.12 91 VAL A CA 1
ATOM 735 C C . VAL A 1 91 ? -9.127 7.157 -8.290 1.00 95.12 91 VAL A C 1
ATOM 737 O O . VAL A 1 91 ? -9.809 7.261 -7.267 1.00 95.12 91 VAL A O 1
ATOM 740 N N . ASN A 1 92 ? -9.651 6.812 -9.465 1.00 95.75 92 ASN A N 1
ATOM 741 C CA . ASN A 1 92 ? -11.090 6.659 -9.673 1.00 95.75 92 ASN A CA 1
ATOM 742 C C . ASN A 1 92 ? -11.658 5.433 -8.946 1.00 95.75 92 ASN A C 1
ATOM 744 O O . ASN A 1 92 ? -12.581 5.564 -8.136 1.00 95.75 92 ASN A O 1
ATOM 748 N N . GLU A 1 93 ? -11.066 4.265 -9.186 1.00 94.12 93 GLU A N 1
ATOM 749 C CA . GLU A 1 93 ? -11.591 2.967 -8.753 1.00 94.12 93 GLU A CA 1
ATOM 750 C C . GLU A 1 93 ? -11.246 2.630 -7.299 1.00 94.12 93 GLU A C 1
ATOM 752 O O . GLU A 1 93 ? -11.911 1.800 -6.682 1.00 94.12 93 GLU A O 1
ATOM 757 N N . VAL A 1 94 ? -10.240 3.287 -6.707 1.00 93.19 94 VAL A N 1
ATOM 758 C CA . VAL A 1 94 ? -9.863 3.069 -5.302 1.00 93.19 94 VAL A CA 1
ATOM 759 C C . VAL A 1 94 ? -10.165 4.295 -4.456 1.00 93.19 94 VAL A C 1
ATOM 761 O O . VAL A 1 94 ? -10.965 4.224 -3.518 1.00 93.19 94 VAL A O 1
ATOM 764 N N . LEU A 1 95 ? -9.535 5.437 -4.741 1.00 92.00 95 LEU A N 1
ATOM 765 C CA . LEU A 1 95 ? -9.566 6.581 -3.823 1.00 92.00 95 LEU A CA 1
ATOM 766 C C . LEU A 1 95 ? -10.923 7.291 -3.826 1.00 92.00 95 LEU A C 1
ATOM 768 O O . LEU A 1 95 ? -11.450 7.632 -2.760 1.00 92.00 95 LEU A O 1
ATOM 772 N N . LEU A 1 96 ? -11.516 7.516 -4.996 1.00 92.62 96 LEU A N 1
ATOM 773 C CA . LEU A 1 96 ? -12.829 8.146 -5.111 1.00 92.62 96 LEU A CA 1
ATOM 774 C C . LEU A 1 96 ? -13.958 7.149 -4.818 1.00 92.62 96 LEU A C 1
ATOM 776 O O . LEU A 1 96 ? -14.873 7.484 -4.064 1.00 92.62 96 LEU A O 1
ATOM 780 N N . ALA A 1 97 ? -13.880 5.915 -5.320 1.00 90.31 97 ALA A N 1
ATOM 781 C CA . ALA A 1 97 ? -14.903 4.896 -5.070 1.00 90.31 97 ALA A CA 1
ATOM 782 C C . ALA A 1 97 ? -15.069 4.568 -3.572 1.00 90.31 97 ALA A C 1
ATOM 784 O O . ALA A 1 97 ? -16.188 4.595 -3.053 1.00 90.31 97 ALA A O 1
ATOM 785 N N . SER A 1 98 ? -13.967 4.374 -2.833 1.00 86.50 98 SER A N 1
ATOM 786 C CA . SER A 1 98 ? -14.028 4.064 -1.391 1.00 86.50 98 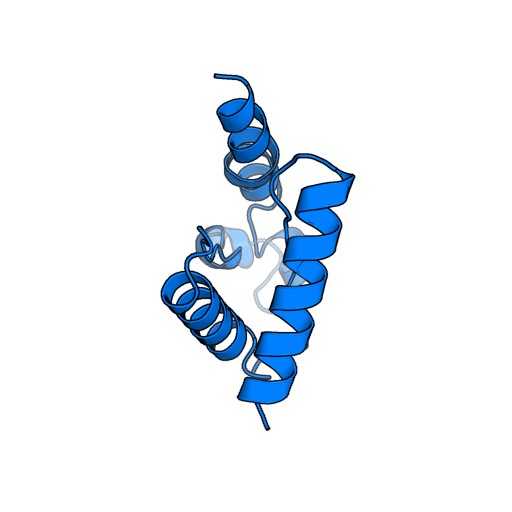SER A CA 1
ATOM 787 C C . SER A 1 98 ? -14.494 5.234 -0.513 1.00 86.50 98 SER A C 1
ATOM 789 O O . SER A 1 98 ? -14.766 5.052 0.669 1.00 86.50 98 SER A O 1
ATOM 791 N N . GLN A 1 99 ? -14.609 6.441 -1.074 1.00 82.44 99 GLN A N 1
ATOM 792 C CA . GLN A 1 99 ? -15.228 7.592 -0.409 1.00 82.44 99 GLN A CA 1
ATOM 793 C C . GLN A 1 99 ? -16.757 7.552 -0.504 1.00 82.44 99 GLN A C 1
ATOM 795 O O . GLN A 1 99 ? -17.440 7.926 0.445 1.00 82.44 99 GLN A O 1
ATOM 800 N N . LYS A 1 100 ? -17.296 7.091 -1.639 1.00 72.56 100 LYS A N 1
ATOM 801 C CA . LYS A 1 100 ? -18.743 7.068 -1.902 1.00 72.56 100 LYS A CA 1
ATOM 802 C C . LYS A 1 100 ? -19.457 5.959 -1.130 1.00 72.56 100 LYS A C 1
ATOM 804 O O . LYS A 1 100 ? -20.606 6.135 -0.742 1.00 72.56 100 LYS A O 1
ATOM 809 N N . ALA A 1 101 ? -18.771 4.844 -0.878 1.00 59.00 101 ALA A N 1
ATOM 810 C CA . ALA A 1 101 ? -19.316 3.713 -0.128 1.00 59.00 101 ALA A CA 1
ATOM 811 C C . ALA A 1 101 ? -19.647 4.043 1.343 1.00 59.00 101 ALA A C 1
ATOM 813 O O . ALA A 1 101 ? -20.443 3.339 1.944 1.00 59.00 101 ALA A O 1
ATOM 814 N N . LEU A 1 102 ? -19.082 5.120 1.904 1.00 54.81 102 LEU A N 1
ATOM 815 C CA . LEU A 1 102 ? -19.336 5.585 3.277 1.00 54.81 102 LEU A CA 1
ATOM 816 C C . LEU A 1 102 ? -20.572 6.503 3.407 1.00 54.81 102 LEU A C 1
ATOM 818 O O . LEU A 1 102 ? -20.832 7.014 4.492 1.00 54.81 102 LEU A O 1
ATOM 822 N N . LEU A 1 103 ? -21.294 6.762 2.308 1.00 47.84 103 LEU A N 1
ATOM 823 C CA . LEU A 1 103 ? -22.512 7.590 2.265 1.00 47.84 103 LEU A CA 1
ATOM 824 C C . LEU A 1 103 ? -23.800 6.762 2.070 1.00 47.84 103 LEU A C 1
ATOM 826 O O . LEU A 1 103 ? -24.850 7.334 1.781 1.00 47.84 103 LEU A O 1
ATOM 830 N N . ARG A 1 104 ? -23.720 5.434 2.186 1.00 38.28 104 ARG A N 1
ATOM 831 C CA . ARG A 1 104 ? -24.864 4.513 2.242 1.00 38.28 104 ARG A CA 1
ATOM 832 C C . ARG A 1 104 ? -24.893 3.846 3.606 1.00 38.28 104 ARG A C 1
ATOM 834 O O . ARG A 1 104 ? -26.017 3.591 4.077 1.00 38.28 104 ARG A O 1
#

Secondary structure (DSSP, 8-state):
-HHHHHHHHHHHHHHHHHHHSS---------TTS-HHHHHHHHHHHHHHTT-------GGGGBPPHHHHTTT-TT-HHHHHHSSB-HHHHIIIIIIHHHHGGG-

Radius of gyration: 16.91 Å; chains: 1; bounding box: 40×22×45 Å

Organism: NCBI:txid2864201

Sequence (104 aa):
MQQIIFEKIRERITSIQKQKNKAVRIAINGVEGVGKTTFAIALCQFLQSNELNAFHISIDGFHFNKAHRYQQGRNSAKGYYEDSYNEVAFVNEVLLASQKALLR

Foldseek 3Di:
DLVVVLVVVLVVQVVVCVVPVDHDDDDQDDDPPPCSVVSQVVSQVVCVVVVHDGDDDDQQVQFDDPCQLQVVHPPDPVSVVPRGGPVVCCCVVPVVVVVVVVVD

pLDDT: mean 91.81, std 10.02, range [38.28, 97.81]

InterPro domains:
 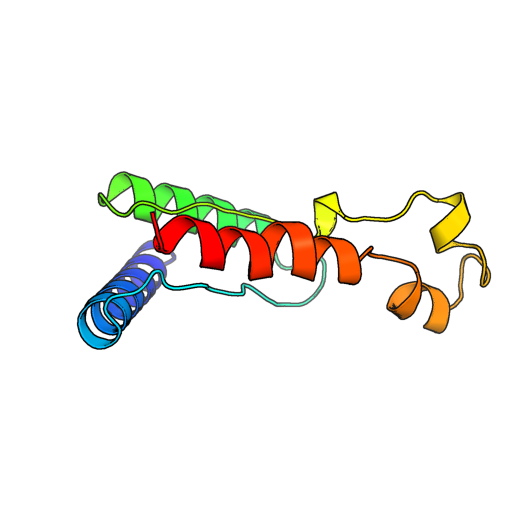 IPR027417 P-loop containing nucleoside triphosphate hydrolase [G3DSA:3.40.50.300] (3-102)
  IPR027417 P-loop containing nucleoside triphosphate hydrolase [SSF52540] (13-96)

=== Feature glossary ===
Legend for the data blocks above and below:

— What the protein is —

Sequence gives the chain of amino acids in standard one-letter code (A=alanine, C=cysteine, …, Y=tyrosine), read N→C. It is the only feature that is directly encoded by the gene; all structural features are derived from the folded form of this sequence.

The annotation block draws on four external resources. InterPro: which protein families and domains the sequence belongs to. GO: standardized terms for what the protein does, what process it participates in, and where in the cell it acts. CATH: which structural fold it has in the CATH hierarchy. Organism: the species of origin.

— Where its atoms are —

Atomic coordinates in PDBx/mmCIF format — the same representation the Protein Data Bank distributes. Each line of the _atom_site loop places one backbone atom in Cartesian space (units: ångströms, origin: arbitrary).

Six rendered views show the 3D structure from the faces of a cube — i.e. along ±x, ±y, ±z. Rendering representation is drawn randomly per protein from cartoon (secondary-structure ribbons), sticks (backbone bonds), or molecular surface; coloring is either N→C rainbow (blue at the N-terminus through red at the C-terminus) or one color per chain.

— Local backbone conformation —

DSSP 8-state secondary structure assigns each residue one of H (α-helix), G (3₁₀-helix), I (π-helix), E (extended β-strand), B (isolated β-bridge), T (hydrogen-bonded turn), S (bend), or '-' (coil). The assignment is computed from backbone hydrogen-bond geometry via the Kabsch–Sander algorithm.

P-SEA three-state annotation labels each residue as helix, strand, or coil based purely on the geometry of the Cα trace. It serves as a fallback when the full backbone (and thus DSSP) is unavailable.

φ (phi) and ψ (psi) are the two rotatable backbone dihedrals per residue: φ is the C(i-1)–N–Cα–C torsion, ψ is the N–Cα–C–N(i+1) torsion, both in degrees on (−180°, 180°]. α-helical residues cluster near (−60°, −45°); β-strand residues near (−120°, +130°). A Ramachandran plot is simply a scatter of (φ, ψ) for every residue.

— Global shape and packing —

Radius of gyration (Rg) is the root-mean-square distance of Cα atoms from their centroid — a single number for overall size and compactness. A globular domain of N residues has Rg ≈ 2.2·N^0.38 Å; an extended or disordered chain has a much larger Rg. The Cα contact count is the number of residue pairs whose Cα atoms are within 8 Å and are more than four positions apart in sequence — a standard proxy for tertiary packing density. The bounding box is the smallest axis-aligned box enclosing all Cα atoms.

Accessible surface area quantifies burial. A residue with SASA near zero is packed into the hydrophobic core; one with SASA >100 Å² sits on the surface. Computed here via the Shrake–Rupley numerical algorithm with a 1.4 Å probe.

The contact map is a binary N×N matrix image: pixel (i, j) is dark where Cα_i and Cα_j are within 8 Å and |i−j|>4. Because the |i−j|>4 filter removes local helical contacts, off-diagonal stripes parallel to the main diagonal indicate parallel β-sheets; stripes perpendicular to it indicate antiparallel β-sheets. The Ramachandran plot scatters every residue's (φ, ψ) pair against the sterically allowed regions. The PAE heatmap renders the predicted-aligned-error matrix.

— Structural neighborhood —

A 3Di character summarizes, for each residue, the relative orientation of the Cα frame of its nearest spatial neighbor. Because it encodes fold topology rather than chemistry, 3Di alignments detect remote structural similarity that sequence alignment misses.

Structural nearest neighbors (via Foldseek easy-search vs the PDB). Reported per hit: target PDB id, E-value, and alignment TM-score. A TM-score above ~0.5 is the conventional threshold for 'same fold'.

— Confidence and disorder —

For AlphaFold models, the B-factor field carries pLDDT — the model's own estimate of local accuracy on a 0–100 scale. Regions with pLDDT<50 should be treated as essentially unmodeled; they often correspond to intrinsically disordered segments.

B-factor (Debye–Waller factor) reflects atomic displacement in the crystal lattice. It is an experimental observable (units Å²), not a prediction; low values mean the atom is pinned down, high values mean it moves or is heterogeneous across the crystal.

Predicted Aligned Error (PAE) is an AlphaFold confidence matrix: entry (i, j) is the expected error in the position of residue j, in ångströms, when the prediction is superimposed on the true structure at residue i. Low PAE within a block of residues means that block is internally rigid and well-predicted; high PAE between two blocks 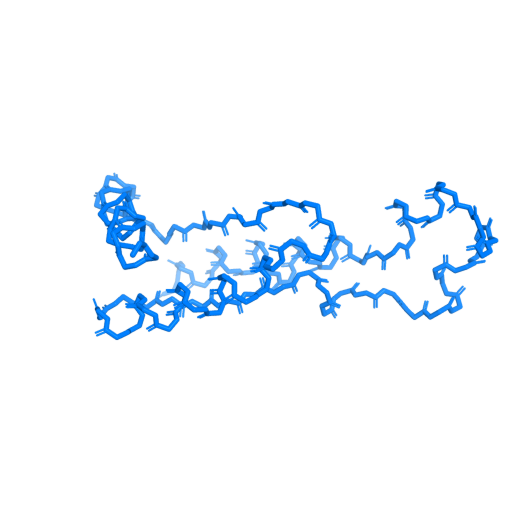means their relative placement is uncertain even if each block individually is confident.